Protein AF-A0A2G9P1U7-F1 (afdb_monomer_lite)

Foldseek 3Di:
DDDPVLQVFADDLLPPVPDDPPDDSVVSSVVSVVVVVVVVVVLVVLVVVLVVQLVVLVVVLVVLVVVLVVCVVPPPPPPVNVVSVVVNVVSVVSNVVSVVVVVVSVVVVSVDGHYPVRPDDDPDDDDDDLVVLVPDDDPVVNVVVCVVVVVCPDVVVVVVVVVVVVVVVVVD

Organism: Aquarana catesbeiana (NCBI:txid8400)

Secondary structure (DSSP, 8-state):
----GGGS-B--TT-TTS--TTS-HHHHHHHHHHHHHHHHHHHHHHHHHHHHHHHHHHHHHHHHHHHHHHHHTSTT-HHHHHHHHHHHHHHHHHHHHHHHHHHHHHHHHHHSPB-HHHH----------THHHHT--SHHHHHHHHHHTGGGSSHHHHHHHHHHHHHHHHT-

Sequence (172 aa):
MVDYSVWDHIEVSDDEDDTHPNIDTASLFRWRHQARVERMEQFEKEKEELTKGANECKKKLLDCQKKLKEMEVQESAKSEAKKLQQEMEQLKKEEKKWQKKEDELKKKEKTLPWNVDTLSKEGFSKGFSPHGLGMLRRWDDSQKYLSDNSHLVCEETANYLVIWCIDLEVEE

pLDDT: mean 82.98, std 8.79, range [51.0, 92.69]

Structure (mmCIF, N/CA/C/O backbone):
data_AF-A0A2G9P1U7-F1
#
_entry.id   AF-A0A2G9P1U7-F1
#
loop_
_atom_site.group_PDB
_atom_site.id
_atom_site.type_symbol
_atom_site.label_atom_id
_atom_site.label_alt_id
_atom_site.label_comp_id
_atom_site.label_asym_id
_atom_site.label_entity_id
_atom_site.label_seq_id
_atom_site.pdbx_PDB_ins_code
_atom_site.Cartn_x
_atom_site.Cartn_y
_atom_site.Cartn_z
_atom_site.occupancy
_atom_site.B_iso_or_equiv
_atom_site.auth_seq_id
_atom_site.auth_comp_id
_atom_site.auth_asym_id
_atom_site.auth_atom_id
_atom_site.pdbx_PDB_model_num
ATOM 1 N N . MET A 1 1 ? -20.945 -20.848 -16.569 1.00 78.88 1 MET A N 1
ATOM 2 C CA . MET A 1 1 ? -20.347 -19.554 -16.954 1.00 78.88 1 MET A CA 1
ATOM 3 C C . MET A 1 1 ? -19.148 -19.355 -16.045 1.00 78.88 1 MET A C 1
ATOM 5 O O . MET A 1 1 ? -19.321 -19.548 -14.848 1.00 78.88 1 MET A O 1
ATOM 9 N N . VAL A 1 2 ? -17.956 -19.113 -16.584 1.00 88.56 2 VAL A N 1
ATOM 10 C CA . VAL A 1 2 ? -16.750 -18.863 -15.772 1.00 88.56 2 VAL A CA 1
ATOM 11 C C . VAL A 1 2 ? -16.730 -17.376 -15.419 1.00 88.56 2 VAL A C 1
ATOM 13 O O . VAL A 1 2 ? -17.030 -16.559 -16.287 1.00 88.56 2 VAL A O 1
ATOM 16 N N . ASP A 1 3 ? -16.457 -17.046 -14.158 1.00 88.62 3 ASP A N 1
ATOM 17 C CA . ASP A 1 3 ? -16.471 -15.675 -13.640 1.00 88.62 3 ASP A CA 1
ATOM 18 C C . ASP A 1 3 ? -15.037 -15.152 -13.474 1.00 88.62 3 ASP A C 1
ATOM 20 O O . ASP A 1 3 ? -14.223 -15.775 -12.790 1.00 88.62 3 ASP A O 1
ATOM 24 N N . TYR A 1 4 ? -14.748 -14.019 -14.117 1.00 88.25 4 TYR A N 1
ATOM 25 C CA . TYR A 1 4 ? -13.465 -13.311 -14.076 1.00 88.25 4 TYR A CA 1
ATOM 26 C C . TYR A 1 4 ? -13.572 -11.943 -13.374 1.00 88.25 4 TYR A C 1
ATOM 28 O O . TYR A 1 4 ? -12.605 -11.184 -13.383 1.00 88.25 4 TYR A O 1
ATOM 36 N N . SER A 1 5 ? -14.703 -11.648 -12.715 1.00 89.00 5 SER A N 1
ATOM 37 C CA . SER A 1 5 ? -15.005 -10.354 -12.072 1.00 89.00 5 SER A CA 1
ATOM 38 C C . SER A 1 5 ? -14.002 -9.912 -11.005 1.00 89.00 5 SER A C 1
ATOM 40 O O . SER A 1 5 ? -13.919 -8.735 -10.654 1.00 89.00 5 SER A O 1
ATOM 42 N N . VAL A 1 6 ? -13.182 -10.844 -10.511 1.00 86.31 6 VAL A N 1
ATOM 43 C CA . VAL A 1 6 ? -12.056 -10.550 -9.618 1.00 86.31 6 VAL A CA 1
ATOM 44 C C . VAL A 1 6 ? -11.115 -9.511 -10.237 1.00 86.31 6 VAL A C 1
ATOM 46 O O . VAL A 1 6 ? -10.499 -8.758 -9.491 1.00 86.31 6 VAL A O 1
ATOM 49 N N . TRP A 1 7 ? -11.007 -9.444 -11.568 1.00 86.50 7 TRP A N 1
ATOM 50 C CA . TRP A 1 7 ? -10.077 -8.568 -12.291 1.00 86.50 7 TRP A CA 1
ATOM 51 C C . TRP A 1 7 ? -10.745 -7.339 -12.926 1.00 86.50 7 TRP A C 1
ATOM 53 O O . TRP A 1 7 ? -10.093 -6.615 -13.669 1.00 86.50 7 TRP A O 1
ATOM 63 N N . ASP A 1 8 ? -12.011 -7.056 -12.603 1.00 87.62 8 ASP A N 1
ATOM 64 C CA . ASP A 1 8 ? -12.753 -5.928 -13.193 1.00 87.62 8 ASP A CA 1
ATOM 65 C C . ASP A 1 8 ? -12.215 -4.547 -12.768 1.00 87.62 8 ASP A C 1
ATOM 67 O O . ASP A 1 8 ? -12.488 -3.546 -13.424 1.00 87.62 8 ASP A O 1
ATOM 71 N N . HIS A 1 9 ? -11.470 -4.472 -11.660 1.00 85.75 9 HIS A N 1
ATOM 72 C CA . HIS A 1 9 ? -10.995 -3.215 -11.074 1.00 85.75 9 HIS A CA 1
ATOM 73 C C . HIS A 1 9 ? -9.471 -3.243 -10.923 1.00 85.75 9 HIS A C 1
ATOM 75 O O . HIS A 1 9 ? -8.964 -3.440 -9.821 1.00 85.75 9 HIS A O 1
ATOM 81 N N . ILE A 1 10 ? -8.740 -3.081 -12.027 1.00 87.31 10 ILE A N 1
ATOM 82 C CA . ILE A 1 10 ? -7.274 -2.957 -12.038 1.00 87.31 10 ILE A CA 1
ATOM 83 C C . ILE A 1 10 ? -6.905 -1.497 -12.335 1.00 87.31 10 ILE A C 1
ATOM 85 O O . ILE A 1 10 ? -7.389 -0.913 -13.298 1.00 87.31 10 ILE A O 1
ATOM 89 N N . GLU A 1 11 ? -6.051 -0.908 -11.503 1.00 84.12 11 GLU A N 1
ATOM 90 C CA . GLU A 1 11 ? -5.468 0.420 -11.675 1.00 84.12 11 GLU A CA 1
ATOM 91 C C . GLU A 1 11 ? -4.003 0.289 -12.116 1.00 84.12 11 GLU A C 1
ATOM 93 O O . GLU A 1 11 ? -3.147 -0.190 -11.365 1.00 84.12 11 GLU A O 1
ATOM 98 N N . VAL A 1 12 ? -3.710 0.764 -13.328 1.00 85.81 12 VAL A N 1
ATOM 99 C CA . VAL A 1 12 ? -2.358 0.848 -13.891 1.00 85.81 12 VAL A CA 1
ATOM 100 C C . VAL A 1 12 ? -1.959 2.323 -13.951 1.00 85.81 12 VAL A C 1
ATOM 102 O O . VAL A 1 12 ? -2.602 3.128 -14.616 1.00 85.81 12 VAL A O 1
ATOM 105 N N . SER A 1 13 ? -0.918 2.717 -13.212 1.00 78.06 13 SER A N 1
ATOM 106 C CA . SER A 1 13 ? -0.522 4.134 -13.121 1.00 78.06 13 SER A CA 1
ATOM 107 C C . SER A 1 13 ? 0.136 4.682 -14.394 1.00 78.06 13 SER A C 1
ATOM 109 O O . SER A 1 13 ? 0.155 5.897 -14.574 1.00 78.06 13 SER A O 1
ATOM 111 N N . ASP A 1 14 ? 0.665 3.790 -15.233 1.00 84.69 14 ASP A N 1
ATOM 112 C CA . ASP A 1 14 ? 1.378 4.058 -16.493 1.00 84.69 14 ASP A CA 1
ATOM 113 C C . ASP A 1 14 ? 0.577 3.521 -17.696 1.00 84.69 14 ASP A C 1
ATOM 115 O O . ASP A 1 14 ? 1.111 2.883 -18.596 1.00 84.69 14 ASP A O 1
ATOM 119 N N . ASP A 1 15 ? -0.751 3.655 -17.639 1.00 83.69 15 ASP A N 1
ATOM 120 C CA . ASP A 1 15 ? -1.635 3.202 -18.712 1.00 83.69 15 ASP A CA 1
ATOM 121 C C . ASP A 1 15 ? -1.537 4.152 -19.917 1.00 83.69 15 ASP A C 1
ATOM 123 O O . ASP A 1 15 ? -2.085 5.261 -19.898 1.00 83.69 15 ASP A O 1
ATOM 127 N N . GLU A 1 16 ? -0.800 3.728 -20.947 1.00 81.88 16 GLU A N 1
ATOM 128 C CA . GLU A 1 16 ? -0.574 4.492 -22.180 1.00 81.88 16 GLU A CA 1
ATOM 129 C C . GLU A 1 16 ?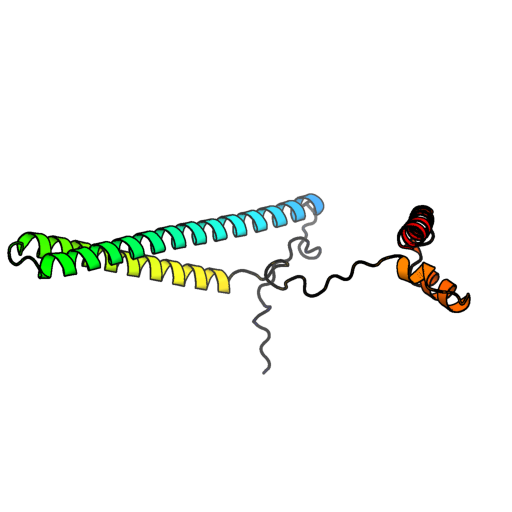 -1.839 4.649 -23.042 1.00 81.88 16 GLU A C 1
ATOM 131 O O . GLU A 1 16 ? -1.902 5.571 -23.864 1.00 81.88 16 GLU A O 1
ATOM 136 N N . ASP A 1 17 ? -2.869 3.825 -22.821 1.00 82.25 17 ASP A N 1
ATOM 137 C CA . ASP A 1 17 ? -4.144 3.918 -23.539 1.00 82.25 17 ASP A CA 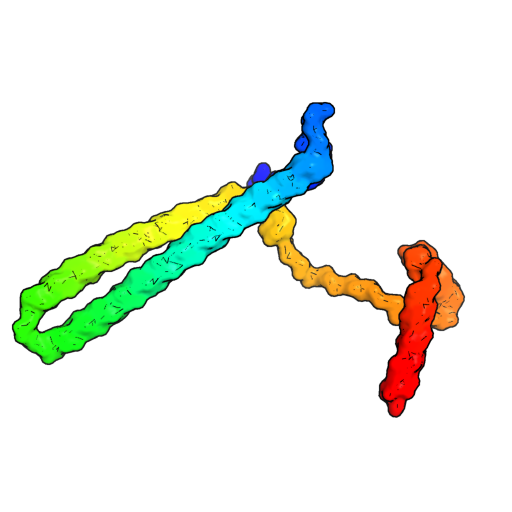1
ATOM 138 C C . ASP A 1 17 ? -5.088 4.977 -22.927 1.00 82.25 17 ASP A C 1
ATOM 140 O O . ASP A 1 17 ? -5.952 5.513 -23.626 1.00 82.25 17 ASP A O 1
ATOM 144 N N . ASP A 1 18 ? -4.901 5.359 -21.656 1.00 81.94 18 ASP A N 1
ATOM 145 C CA . ASP A 1 18 ? -5.700 6.388 -20.969 1.00 81.94 18 ASP A CA 1
ATOM 146 C C . ASP A 1 18 ? -4.979 7.747 -20.942 1.00 81.94 18 ASP A C 1
ATOM 148 O O . ASP A 1 18 ? -4.593 8.277 -19.888 1.00 81.94 18 ASP A O 1
ATOM 152 N N . THR A 1 19 ? -4.769 8.297 -22.142 1.00 85.44 19 THR A N 1
ATOM 153 C CA . THR A 1 19 ? -4.079 9.571 -22.385 1.00 85.44 19 THR A CA 1
ATOM 154 C C . THR A 1 19 ? -4.992 10.598 -23.058 1.00 85.44 19 THR A C 1
ATOM 156 O O . THR A 1 19 ? -5.985 10.271 -23.708 1.00 85.44 19 THR A O 1
ATOM 159 N N . HIS A 1 20 ? -4.674 11.885 -22.894 1.00 83.50 20 HIS A N 1
ATOM 160 C CA . HIS A 1 20 ? -5.422 12.975 -23.520 1.00 83.50 20 HIS A CA 1
ATOM 161 C C . HIS A 1 20 ? -4.480 13.831 -24.379 1.00 83.50 20 HIS A C 1
ATOM 163 O O . HIS A 1 20 ? -3.429 14.226 -23.874 1.00 83.50 20 HIS A O 1
ATOM 169 N N . PRO A 1 21 ? -4.850 14.217 -25.619 1.00 89.06 21 PRO A N 1
ATOM 170 C CA . PRO A 1 21 ? -3.970 14.945 -26.549 1.00 89.06 21 PRO A CA 1
ATOM 171 C C . PRO A 1 21 ? -3.369 16.258 -26.024 1.00 89.06 21 PRO A C 1
ATOM 173 O O . PRO A 1 21 ? -2.426 16.790 -26.601 1.00 89.06 21 PRO A O 1
ATOM 176 N N . ASN A 1 22 ? -3.941 16.817 -24.956 1.00 89.75 22 ASN A N 1
ATOM 177 C CA . ASN A 1 22 ? -3.513 18.076 -24.344 1.00 89.75 22 ASN A CA 1
ATOM 178 C C . ASN A 1 22 ? -2.822 17.913 -22.981 1.00 89.75 22 ASN A C 1
ATOM 180 O O . ASN A 1 22 ? -2.552 18.922 -22.333 1.00 89.75 22 ASN A O 1
ATOM 184 N N . ILE A 1 23 ? -2.580 16.686 -22.520 1.00 86.56 23 ILE A N 1
ATOM 185 C CA . ILE A 1 23 ? -1.942 16.409 -21.231 1.00 86.56 23 ILE A CA 1
ATOM 186 C C . ILE A 1 23 ? -0.610 15.702 -21.482 1.00 86.56 23 ILE A C 1
ATOM 188 O O . ILE A 1 23 ? -0.554 14.722 -22.218 1.00 86.56 23 ILE A O 1
ATOM 192 N N . ASP A 1 24 ? 0.457 16.200 -20.858 1.00 90.50 24 ASP A N 1
ATOM 193 C CA . ASP A 1 24 ? 1.768 15.553 -20.883 1.00 90.50 24 ASP A CA 1
ATOM 194 C C . ASP A 1 24 ? 1.723 14.227 -20.110 1.00 90.50 24 ASP A C 1
ATOM 196 O O . ASP A 1 24 ? 1.503 14.209 -18.894 1.00 90.50 24 ASP A O 1
ATOM 200 N N . THR A 1 25 ? 1.935 13.121 -20.820 1.00 85.31 25 THR A N 1
ATOM 201 C CA . THR A 1 25 ? 1.852 11.762 -20.275 1.00 85.31 25 THR A CA 1
ATOM 202 C C . THR A 1 25 ? 2.918 11.513 -19.211 1.00 85.31 25 THR A C 1
ATOM 204 O O . THR A 1 25 ? 2.613 10.953 -18.159 1.00 85.31 25 THR A O 1
ATOM 207 N N . ALA A 1 26 ? 4.135 12.033 -19.405 1.00 86.50 26 ALA A N 1
ATOM 208 C CA . ALA A 1 26 ? 5.244 11.849 -18.469 1.00 86.50 26 ALA A CA 1
ATOM 209 C C . ALA A 1 26 ? 4.934 12.433 -17.080 1.00 86.50 26 ALA A C 1
ATOM 211 O O . ALA A 1 26 ? 5.198 11.812 -16.047 1.00 86.50 26 ALA A O 1
ATOM 212 N N . SER A 1 27 ? 4.346 13.629 -17.043 1.00 89.38 27 SER A N 1
ATOM 213 C CA . SER A 1 27 ? 3.919 14.269 -15.796 1.00 89.38 27 SER A CA 1
ATOM 214 C C . SER A 1 27 ? 2.647 13.629 -15.223 1.00 89.38 27 SER A C 1
ATOM 216 O O . SER A 1 27 ? 2.526 13.497 -14.002 1.00 89.38 27 SER A O 1
ATOM 218 N N . LEU A 1 28 ? 1.718 13.191 -16.083 1.00 86.38 28 LEU A N 1
ATOM 219 C CA . LEU A 1 28 ? 0.468 12.534 -15.686 1.00 86.38 28 LEU A CA 1
ATOM 220 C C . LEU A 1 28 ? 0.708 11.203 -14.963 1.00 86.38 28 LEU A C 1
ATOM 222 O O . LEU A 1 28 ? 0.133 10.990 -13.897 1.00 86.38 28 LEU A O 1
ATOM 226 N N . PHE A 1 29 ? 1.569 10.329 -15.488 1.00 87.62 29 PHE A N 1
ATOM 227 C CA . PHE A 1 29 ? 1.851 9.025 -14.876 1.00 87.62 29 PHE A CA 1
ATOM 228 C C . PHE A 1 29 ? 2.526 9.161 -13.515 1.00 87.62 29 PHE A C 1
ATOM 230 O O . PHE A 1 29 ? 2.152 8.487 -12.552 1.00 87.62 29 PHE A O 1
ATOM 237 N N . ARG A 1 30 ? 3.451 10.120 -13.383 1.00 87.62 30 ARG A N 1
ATOM 238 C CA . ARG A 1 30 ? 4.063 10.457 -12.089 1.00 87.62 30 ARG A CA 1
ATOM 239 C C . ARG A 1 30 ? 3.025 10.935 -11.083 1.00 87.62 30 ARG A C 1
ATOM 241 O O . ARG A 1 30 ? 3.067 10.529 -9.925 1.00 87.62 30 ARG A O 1
ATOM 248 N N . TRP A 1 31 ? 2.086 11.772 -11.519 1.00 89.56 31 TRP A N 1
ATOM 249 C CA . TRP A 1 31 ? 1.015 12.263 -10.658 1.00 89.56 31 TRP A CA 1
ATOM 250 C C . TRP A 1 31 ? 0.039 11.149 -10.256 1.00 89.56 31 TRP A C 1
ATOM 252 O O . TRP A 1 31 ? -0.294 11.034 -9.079 1.00 89.56 31 TRP A O 1
ATOM 262 N N . ARG A 1 32 ? -0.357 10.277 -11.192 1.00 87.56 32 ARG A N 1
ATOM 263 C CA . ARG A 1 32 ? -1.181 9.086 -10.915 1.00 87.56 32 ARG A CA 1
ATOM 264 C C . ARG A 1 32 ? -0.502 8.161 -9.907 1.00 87.56 32 ARG A C 1
ATOM 266 O O . ARG A 1 32 ? -1.130 7.753 -8.931 1.00 87.56 32 ARG A O 1
ATOM 273 N N . HIS A 1 33 ? 0.788 7.885 -10.095 1.00 88.19 33 HIS A N 1
ATOM 274 C CA . HIS A 1 33 ? 1.581 7.103 -9.151 1.00 88.19 33 HIS A CA 1
ATOM 275 C C . HIS A 1 33 ? 1.609 7.750 -7.760 1.00 88.19 33 HIS A C 1
ATOM 277 O O . HIS A 1 33 ? 1.327 7.077 -6.771 1.00 88.19 33 HIS A O 1
ATOM 283 N N . GLN A 1 34 ? 1.876 9.056 -7.683 1.00 87.06 34 GLN A N 1
ATOM 284 C CA . GLN A 1 34 ? 1.898 9.798 -6.423 1.00 87.06 34 GLN A CA 1
ATOM 285 C C . GLN A 1 34 ? 0.543 9.737 -5.704 1.00 87.06 34 GLN A C 1
ATOM 287 O O . GLN A 1 34 ? 0.477 9.358 -4.539 1.00 87.06 34 GLN A O 1
ATOM 292 N N . ALA A 1 35 ? -0.551 10.020 -6.413 1.00 88.50 35 ALA A N 1
ATOM 293 C CA . ALA A 1 35 ? -1.903 9.967 -5.862 1.00 88.50 35 ALA A CA 1
ATOM 294 C C . ALA A 1 35 ? -2.287 8.556 -5.380 1.00 88.50 35 ALA A C 1
ATOM 296 O O . ALA A 1 35 ? -3.054 8.391 -4.429 1.00 88.50 35 ALA A O 1
ATOM 297 N N . ARG A 1 36 ? -1.768 7.510 -6.028 1.00 86.94 36 ARG A N 1
ATOM 298 C CA . ARG A 1 36 ? -1.938 6.121 -5.592 1.00 86.94 36 ARG A CA 1
ATOM 299 C C . ARG A 1 36 ? -1.175 5.843 -4.298 1.00 86.94 36 ARG A C 1
ATOM 301 O O . ARG A 1 36 ? -1.766 5.295 -3.370 1.00 86.94 36 ARG A O 1
ATOM 308 N N . VAL A 1 37 ? 0.096 6.239 -4.222 1.00 87.44 37 VAL A N 1
ATOM 309 C CA . VAL A 1 37 ? 0.922 6.093 -3.012 1.00 87.44 37 VAL A CA 1
ATOM 310 C C . VAL A 1 37 ? 0.282 6.829 -1.835 1.00 87.44 37 VAL A C 1
ATOM 312 O O . VAL A 1 37 ? 0.086 6.226 -0.785 1.00 87.44 37 VAL A O 1
ATOM 315 N N . GLU A 1 38 ? -0.161 8.071 -2.033 1.00 89.50 38 GLU A N 1
ATOM 316 C CA . GLU A 1 38 ? -0.842 8.864 -1.000 1.00 89.50 38 GLU A CA 1
ATOM 317 C C . GLU A 1 38 ? -2.151 8.215 -0.525 1.00 89.50 38 GLU A C 1
ATOM 319 O O . GLU A 1 38 ? -2.436 8.192 0.674 1.00 89.50 38 GLU A O 1
ATOM 324 N N . ARG A 1 39 ? -2.951 7.637 -1.436 1.00 87.38 39 ARG A N 1
ATOM 325 C CA . ARG A 1 39 ? -4.167 6.891 -1.059 1.00 87.38 39 ARG A CA 1
ATOM 326 C C . ARG A 1 39 ? -3.845 5.653 -0.225 1.00 87.38 39 ARG A C 1
ATOM 328 O O . ARG A 1 39 ? -4.561 5.386 0.741 1.00 87.38 39 ARG A O 1
ATOM 335 N N . MET A 1 40 ? -2.800 4.906 -0.584 1.00 85.25 40 MET A N 1
ATOM 336 C CA . MET A 1 40 ? -2.372 3.731 0.181 1.00 85.25 40 MET A CA 1
ATOM 337 C C . MET A 1 40 ? -1.832 4.123 1.558 1.00 85.25 40 MET A C 1
ATOM 339 O O . MET A 1 40 ? -2.245 3.527 2.548 1.00 85.25 40 MET A O 1
ATOM 343 N N . GLU A 1 41 ? -1.000 5.163 1.643 1.00 89.25 41 GLU A N 1
ATOM 344 C CA . GLU A 1 41 ? -0.464 5.674 2.909 1.00 89.25 41 GLU A CA 1
ATOM 345 C C . GLU A 1 41 ? -1.588 6.156 3.836 1.00 89.25 41 GLU A C 1
ATOM 347 O O . GLU A 1 41 ? -1.631 5.815 5.019 1.00 89.25 41 GLU A O 1
ATOM 352 N N . GLN A 1 42 ? -2.561 6.897 3.299 1.00 88.50 42 GLN A N 1
ATOM 353 C CA . GLN A 1 42 ? -3.712 7.353 4.073 1.00 88.50 42 GLN A CA 1
ATOM 354 C C . GLN A 1 42 ? -4.561 6.178 4.581 1.00 88.50 42 GLN A C 1
ATOM 356 O O . GLN A 1 42 ? -5.050 6.214 5.714 1.00 88.50 42 GLN A O 1
ATOM 361 N N . PHE A 1 43 ? -4.730 5.137 3.763 1.00 86.12 43 PHE A N 1
ATOM 362 C CA . PHE A 1 43 ? -5.452 3.926 4.143 1.00 86.12 43 PHE A CA 1
ATOM 363 C C . PHE A 1 43 ? -4.712 3.131 5.227 1.00 86.12 43 PHE A C 1
ATOM 365 O O . PHE A 1 43 ? -5.325 2.692 6.202 1.00 86.12 43 PHE A O 1
ATOM 372 N N . GLU A 1 44 ? -3.394 2.986 5.098 1.00 88.12 44 GLU A N 1
ATOM 373 C CA . GLU A 1 44 ? -2.543 2.333 6.092 1.00 88.12 44 GLU A CA 1
ATOM 374 C C . GLU A 1 44 ? -2.565 3.090 7.421 1.00 88.12 44 GLU A C 1
ATOM 376 O O . GLU A 1 44 ? -2.795 2.492 8.471 1.00 88.12 44 GLU A O 1
ATOM 381 N N . LYS A 1 45 ? -2.473 4.420 7.379 1.00 92.00 45 LYS A N 1
ATOM 382 C CA . LYS A 1 45 ? -2.588 5.275 8.562 1.00 92.00 45 LYS A CA 1
ATOM 383 C C . LYS A 1 45 ? -3.959 5.167 9.236 1.00 92.00 45 LYS A C 1
ATOM 385 O O . LYS A 1 45 ? -4.030 5.078 10.460 1.00 92.00 45 LYS A O 1
ATOM 390 N N . GLU A 1 46 ? -5.057 5.133 8.471 1.00 89.69 46 GLU A N 1
ATOM 391 C CA . GLU A 1 46 ? -6.409 4.901 9.015 1.00 89.69 46 GLU A CA 1
ATOM 392 C C . GLU A 1 46 ? -6.494 3.528 9.704 1.00 89.69 46 GLU A C 1
ATOM 394 O O . GLU A 1 46 ? -7.048 3.417 10.802 1.00 89.69 46 GLU A O 1
ATOM 399 N N . LYS A 1 47 ? -5.899 2.493 9.098 1.00 89.38 47 LYS A N 1
ATOM 400 C CA . LYS A 1 47 ? -5.831 1.137 9.656 1.00 89.38 47 LYS A CA 1
ATOM 401 C C . LYS A 1 47 ? -5.004 1.096 10.941 1.00 89.38 47 LYS A C 1
ATOM 403 O O . LYS A 1 47 ? -5.461 0.526 11.931 1.00 89.38 47 LYS A O 1
ATOM 408 N N . GLU A 1 48 ? -3.836 1.728 10.971 1.00 91.00 48 GLU A N 1
ATOM 409 C CA . GLU A 1 48 ? -3.003 1.815 12.171 1.00 91.00 48 GLU A CA 1
ATOM 410 C C . GLU A 1 48 ? -3.726 2.514 13.322 1.00 91.00 48 GLU A C 1
ATOM 412 O O . GLU A 1 48 ? -3.800 1.961 14.418 1.00 91.00 48 GLU A O 1
ATOM 417 N N . GLU A 1 49 ? -4.308 3.690 13.089 1.00 91.62 49 GLU A N 1
ATOM 418 C CA . GLU A 1 49 ? -5.028 4.432 14.129 1.00 91.62 49 GLU A CA 1
ATOM 419 C C . GLU A 1 49 ? -6.241 3.650 14.649 1.00 91.62 49 GLU A C 1
ATOM 421 O O . GLU A 1 49 ? -6.517 3.640 15.853 1.00 91.62 49 GLU A O 1
ATOM 426 N N . LEU A 1 50 ? -6.927 2.912 13.770 1.00 89.81 50 LEU A N 1
ATOM 427 C CA . LEU A 1 50 ? -8.008 2.018 14.170 1.00 89.81 50 LEU A CA 1
ATOM 428 C C . LEU A 1 50 ? -7.494 0.877 15.052 1.00 89.81 50 LEU A C 1
ATOM 430 O O . LEU A 1 50 ? -8.072 0.615 16.108 1.00 89.81 50 LEU A O 1
ATOM 434 N N . THR A 1 51 ? -6.395 0.222 14.669 1.00 89.12 51 THR A N 1
ATOM 435 C CA . THR A 1 51 ? -5.817 -0.871 15.468 1.00 89.12 51 THR A CA 1
ATOM 436 C C . THR A 1 51 ? -5.290 -0.387 16.818 1.00 89.12 51 THR A C 1
ATOM 438 O O . THR A 1 51 ? -5.512 -1.060 17.826 1.00 89.12 51 THR A O 1
ATOM 441 N N . LYS A 1 52 ? -4.668 0.799 16.884 1.00 92.69 52 LYS A N 1
ATOM 442 C CA . LYS A 1 52 ? -4.260 1.443 18.143 1.00 92.69 52 LYS A CA 1
ATOM 443 C C . LYS A 1 52 ? -5.475 1.700 19.035 1.00 92.69 52 LYS A C 1
ATOM 445 O O . LYS A 1 52 ? -5.496 1.227 20.171 1.00 92.69 52 LYS A O 1
ATOM 450 N N . GLY A 1 53 ? -6.524 2.334 18.503 1.00 90.19 53 GLY A N 1
ATOM 451 C CA . GLY A 1 53 ? -7.763 2.600 19.241 1.00 90.19 53 GLY A CA 1
ATOM 452 C C . GLY A 1 53 ? -8.464 1.328 19.736 1.00 90.19 53 GLY A C 1
ATOM 453 O O . GLY A 1 53 ? -8.886 1.254 20.892 1.00 90.19 53 GLY A O 1
ATOM 454 N N . ALA A 1 54 ? -8.526 0.286 18.903 1.00 89.56 54 ALA A N 1
ATOM 455 C CA . ALA A 1 54 ? -9.086 -1.012 19.279 1.00 89.56 54 ALA A CA 1
ATOM 456 C C . ALA A 1 54 ? -8.263 -1.698 20.387 1.00 89.56 54 ALA A C 1
ATOM 458 O O . ALA A 1 54 ? -8.832 -2.219 21.351 1.00 89.56 54 ALA A O 1
ATOM 459 N N . ASN A 1 55 ? -6.930 -1.655 20.295 1.00 89.38 55 ASN A N 1
ATOM 460 C CA . ASN A 1 55 ? -6.030 -2.209 21.306 1.00 89.38 55 ASN A CA 1
ATOM 461 C C . ASN A 1 55 ? -6.139 -1.471 22.647 1.00 89.38 55 ASN A C 1
ATOM 463 O O . ASN A 1 55 ? -6.161 -2.114 23.699 1.00 89.38 55 ASN A O 1
ATOM 467 N N . GLU A 1 56 ? -6.260 -0.143 22.631 1.00 92.19 56 GLU A N 1
ATOM 468 C CA . GLU A 1 56 ? -6.488 0.654 23.839 1.00 92.19 56 GLU A CA 1
ATOM 469 C C . GLU A 1 56 ? -7.820 0.312 24.510 1.00 92.19 56 GLU A C 1
ATOM 471 O O . GLU A 1 56 ? -7.852 0.078 25.721 1.00 92.19 56 GLU A O 1
ATOM 476 N N . CYS A 1 57 ? -8.913 0.227 23.744 1.00 88.62 57 CYS A N 1
ATOM 477 C CA . CYS A 1 57 ? -10.215 -0.183 24.273 1.00 88.62 57 CYS A CA 1
ATOM 478 C C . CYS A 1 57 ? -10.165 -1.604 24.851 1.00 88.62 57 CYS A C 1
ATOM 480 O O . CYS A 1 57 ? -10.666 -1.838 25.952 1.00 88.62 57 CYS A O 1
ATOM 482 N N . LYS A 1 58 ? -9.496 -2.540 24.167 1.00 89.31 58 LYS A N 1
ATOM 483 C CA . LYS A 1 58 ? -9.303 -3.913 24.653 1.00 89.31 58 LYS A CA 1
ATOM 484 C C . LYS A 1 58 ? -8.500 -3.955 25.956 1.00 89.31 58 LYS A C 1
ATOM 486 O O . LYS A 1 58 ? -8.859 -4.693 26.872 1.00 89.31 58 LYS A O 1
ATOM 491 N N . LYS A 1 59 ? -7.445 -3.143 26.075 1.00 92.00 59 LYS A N 1
ATOM 492 C CA . LYS A 1 59 ? -6.647 -3.024 27.304 1.00 92.00 59 LYS A CA 1
ATOM 493 C C . LYS A 1 59 ? -7.482 -2.467 28.460 1.00 92.00 59 LYS A C 1
ATOM 495 O O . LYS A 1 59 ? -7.507 -3.075 29.526 1.00 92.00 59 LYS A O 1
ATOM 500 N N . LYS A 1 60 ? -8.235 -1.383 28.228 1.00 90.38 60 LYS A N 1
ATOM 501 C CA . LYS A 1 60 ? -9.151 -0.796 29.223 1.00 90.38 60 LYS A CA 1
ATOM 502 C C . LYS A 1 60 ? -10.207 -1.802 29.689 1.00 90.38 60 LYS A C 1
ATOM 504 O O . LYS A 1 60 ? -10.436 -1.921 30.887 1.00 90.38 60 LYS A O 1
ATOM 509 N N . LEU A 1 61 ? -10.791 -2.580 28.772 1.00 85.62 61 LEU A N 1
ATOM 510 C CA . LEU A 1 61 ? -11.740 -3.647 29.113 1.00 85.62 61 LEU A CA 1
ATOM 511 C C . LEU A 1 61 ? -11.122 -4.709 30.028 1.00 85.62 61 LEU A C 1
ATOM 513 O O . LEU A 1 61 ? -11.742 -5.092 31.020 1.00 85.62 61 LEU A O 1
ATOM 517 N N . LEU A 1 62 ? -9.903 -5.168 29.725 1.00 88.88 62 LEU A N 1
ATOM 518 C CA . LEU A 1 62 ? -9.194 -6.145 30.558 1.00 88.88 62 LEU A CA 1
ATOM 519 C C . LEU A 1 62 ? -8.889 -5.591 31.953 1.00 88.88 62 LEU A C 1
ATOM 521 O O . LEU A 1 62 ? -9.068 -6.300 32.943 1.00 88.88 62 LEU A O 1
ATOM 525 N N . ASP A 1 63 ? -8.466 -4.332 32.042 1.00 88.94 63 ASP A N 1
ATOM 526 C CA . ASP A 1 63 ? -8.162 -3.686 33.318 1.00 88.94 63 ASP A CA 1
ATOM 527 C C . ASP A 1 63 ? -9.432 -3.482 34.159 1.00 88.94 63 ASP A C 1
ATOM 529 O O . ASP A 1 63 ? -9.443 -3.812 35.346 1.00 88.94 63 ASP A O 1
ATOM 533 N N . CYS A 1 64 ? -10.539 -3.037 33.553 1.00 84.31 64 CYS A N 1
ATOM 534 C CA . CYS A 1 64 ? -11.841 -2.968 34.222 1.00 84.31 64 CYS A CA 1
ATOM 535 C C . CYS A 1 64 ? -12.329 -4.359 34.657 1.00 84.31 64 CYS A C 1
ATOM 537 O O . CYS A 1 64 ? -12.920 -4.492 35.727 1.00 84.31 64 CYS A O 1
ATOM 539 N N . GLN A 1 65 ? -12.069 -5.413 33.872 1.00 85.00 65 GLN A N 1
ATOM 540 C CA . GLN A 1 65 ? -12.468 -6.782 34.218 1.00 85.00 65 GLN A CA 1
ATOM 541 C C . GLN A 1 65 ? -11.692 -7.310 35.425 1.00 85.00 65 GLN A C 1
ATOM 543 O O . GLN A 1 65 ? -12.273 -7.978 36.279 1.00 85.00 65 GLN A O 1
ATOM 548 N N . LYS A 1 66 ? -10.392 -7.010 35.506 1.00 87.31 66 LYS A N 1
ATOM 549 C CA . LYS A 1 66 ? -9.553 -7.352 36.662 1.00 87.31 66 LYS A CA 1
ATOM 550 C C . LYS A 1 66 ? -10.017 -6.616 37.917 1.00 87.31 66 LYS A C 1
ATOM 552 O O . LYS A 1 66 ? -10.274 -7.271 38.919 1.00 87.31 66 LYS A O 1
ATOM 557 N N . LYS A 1 67 ? -10.243 -5.300 37.821 1.00 84.62 67 LYS A N 1
ATOM 558 C CA . LYS A 1 67 ? -10.767 -4.482 38.929 1.00 84.62 67 LYS A CA 1
ATOM 559 C C . LYS A 1 67 ? -12.119 -4.982 39.436 1.00 84.62 67 LYS A C 1
ATOM 561 O O . LYS A 1 67 ? -12.345 -5.012 40.638 1.00 84.62 67 LYS A O 1
ATOM 566 N N . LEU A 1 68 ? -13.006 -5.419 38.536 1.00 77.25 68 LEU A N 1
ATOM 567 C CA . LEU A 1 68 ? -14.297 -5.994 38.922 1.00 77.25 68 LEU A CA 1
ATOM 568 C C . LEU A 1 68 ? -14.120 -7.280 39.750 1.00 77.25 68 LEU A C 1
ATOM 570 O O . LEU A 1 68 ? -14.765 -7.429 40.781 1.00 77.25 68 LEU A O 1
ATOM 574 N N . LYS A 1 69 ? -13.219 -8.178 39.325 1.00 80.06 69 LYS A N 1
ATOM 575 C CA . LYS A 1 69 ? -12.916 -9.424 40.050 1.00 80.06 69 LYS A CA 1
ATOM 576 C C . LYS A 1 69 ? -12.239 -9.170 41.397 1.00 80.06 69 LYS A C 1
ATOM 578 O O . LYS A 1 69 ? -12.524 -9.874 42.354 1.00 80.06 69 LYS A O 1
ATOM 583 N N . GLU A 1 70 ? -11.353 -8.179 41.480 1.00 80.12 70 GLU A N 1
ATOM 584 C CA . GLU A 1 70 ? -10.706 -7.775 42.737 1.00 80.12 70 GLU A CA 1
ATOM 585 C C . GLU A 1 70 ? -11.716 -7.172 43.725 1.00 80.12 70 GLU A C 1
ATOM 587 O O . GLU A 1 70 ? -11.666 -7.469 44.916 1.00 80.12 70 GLU A O 1
ATOM 592 N N . MET A 1 71 ? -12.684 -6.390 43.235 1.00 63.56 71 MET A N 1
ATOM 593 C CA . MET A 1 71 ? -13.738 -5.806 44.069 1.00 63.56 71 MET A CA 1
ATOM 594 C C . MET A 1 71 ? -14.812 -6.803 44.507 1.00 63.56 71 MET A C 1
ATOM 596 O O . MET A 1 71 ? -15.366 -6.633 45.585 1.00 63.56 71 MET A O 1
ATOM 600 N N . GLU A 1 72 ? -15.091 -7.866 43.746 1.00 61.34 72 GLU A N 1
ATOM 601 C CA . GLU A 1 72 ? -15.959 -8.961 44.220 1.00 61.34 72 GLU A CA 1
ATOM 602 C C . GLU A 1 72 ? -15.391 -9.670 45.464 1.00 61.34 72 GLU A C 1
ATOM 604 O O . GLU A 1 72 ? -16.151 -10.235 46.246 1.00 61.34 72 GLU A O 1
ATOM 609 N N . VAL A 1 73 ? -14.074 -9.592 45.693 1.00 61.50 73 VAL A N 1
ATOM 610 C CA . VAL A 1 73 ? -13.408 -10.119 46.898 1.00 61.50 73 VAL A CA 1
ATOM 611 C C . VAL A 1 73 ? -13.537 -9.157 48.097 1.00 61.50 73 VAL A C 1
ATOM 613 O O . VAL A 1 73 ? -13.372 -9.576 49.242 1.00 61.50 73 VAL A O 1
ATOM 616 N N . GLN A 1 74 ? -13.883 -7.882 47.875 1.00 61.31 74 GLN A N 1
ATOM 617 C CA . GLN A 1 74 ? -14.113 -6.870 48.915 1.00 61.31 74 GLN A CA 1
ATOM 618 C C . GLN A 1 74 ? -15.602 -6.465 48.963 1.00 61.31 74 GLN A C 1
ATOM 620 O O . GLN A 1 74 ? -16.056 -5.601 48.222 1.00 61.31 74 GLN A O 1
ATOM 625 N N . GLU A 1 75 ? -16.377 -7.040 49.890 1.00 53.69 75 GLU A N 1
ATOM 626 C CA . GLU A 1 75 ? -17.846 -6.883 50.017 1.00 53.69 75 GLU A CA 1
ATOM 627 C C . GLU A 1 75 ? -18.398 -5.440 50.209 1.00 53.69 75 GLU A C 1
ATOM 629 O O . GLU A 1 75 ? -19.615 -5.252 50.297 1.00 53.69 75 GLU A O 1
ATOM 634 N N . SER A 1 76 ? -17.569 -4.390 50.272 1.00 51.00 76 SER A N 1
ATOM 635 C CA . SER A 1 76 ? -17.983 -3.062 50.758 1.00 51.00 76 SER A CA 1
ATOM 636 C C . SER A 1 76 ? -18.397 -2.018 49.703 1.00 51.00 76 SER A C 1
ATOM 638 O O . SER A 1 76 ? -18.807 -0.923 50.089 1.00 51.00 76 SER A O 1
ATOM 640 N N . ALA A 1 77 ? -18.382 -2.301 48.392 1.00 58.69 77 ALA A N 1
ATOM 641 C CA . ALA A 1 77 ? -18.450 -1.232 47.376 1.00 58.69 77 ALA A CA 1
ATOM 642 C C . ALA A 1 77 ? -19.543 -1.385 46.288 1.00 58.69 77 ALA A C 1
ATOM 644 O O . ALA A 1 77 ? -19.274 -1.357 45.087 1.00 58.69 77 ALA A O 1
ATOM 645 N N . LYS A 1 78 ? -20.828 -1.459 46.675 1.00 66.00 78 LYS A N 1
ATOM 646 C CA . LYS A 1 78 ? -21.971 -1.491 45.720 1.00 66.00 78 LYS A CA 1
ATOM 647 C C . LYS A 1 78 ? -22.056 -0.268 44.786 1.00 66.00 78 LYS A C 1
ATOM 649 O O . LYS A 1 78 ? -22.553 -0.384 43.665 1.00 66.00 78 LYS A O 1
ATOM 654 N N . SER A 1 79 ? -21.609 0.910 45.227 1.00 63.72 79 SER A N 1
ATOM 655 C CA . SER A 1 79 ? -21.627 2.142 44.421 1.00 63.72 79 SER A CA 1
ATOM 656 C C . SER A 1 79 ? -20.507 2.182 43.375 1.00 63.72 79 SER A C 1
ATOM 658 O O . SER A 1 79 ? -20.729 2.680 42.271 1.00 63.72 79 SER A O 1
ATOM 660 N N . GLU A 1 80 ? -19.334 1.625 43.682 1.00 70.44 80 GLU A N 1
ATOM 661 C CA . GLU A 1 80 ? -18.199 1.530 42.754 1.00 70.44 80 GLU A CA 1
ATOM 662 C C . GLU A 1 80 ? -18.401 0.410 41.735 1.00 70.44 80 GLU A C 1
ATOM 664 O O . GLU A 1 80 ? -18.150 0.622 40.550 1.00 70.44 80 GLU A O 1
ATOM 669 N N . ALA A 1 81 ? -19.004 -0.711 42.145 1.00 72.50 81 ALA A N 1
ATOM 670 C CA . ALA A 1 81 ? -19.440 -1.762 41.227 1.00 72.50 81 ALA A CA 1
ATOM 671 C C . ALA A 1 81 ? -20.398 -1.224 40.147 1.00 72.50 81 ALA A C 1
ATOM 673 O O . ALA A 1 81 ? -20.260 -1.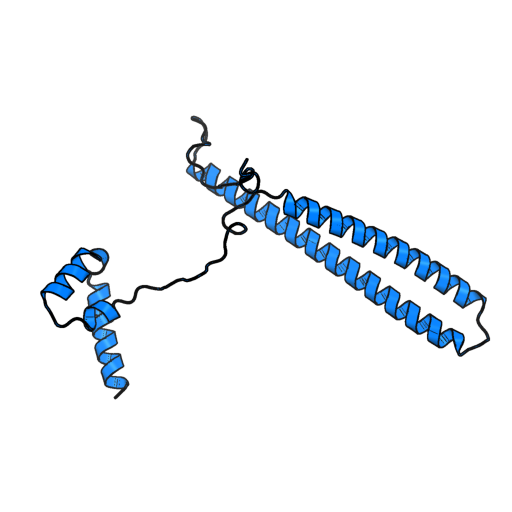551 38.969 1.00 72.50 81 ALA A O 1
ATOM 674 N N . LYS A 1 82 ? -21.333 -0.336 40.514 1.00 79.75 82 LYS A N 1
ATOM 675 C CA . LYS A 1 82 ? -22.262 0.285 39.556 1.00 79.75 82 LYS A CA 1
ATOM 676 C C . LYS A 1 82 ? -21.552 1.226 38.572 1.00 79.75 82 LYS A C 1
ATOM 678 O O . LYS A 1 82 ? -21.917 1.254 37.399 1.00 79.75 82 LYS A O 1
ATOM 683 N N . LYS A 1 83 ? -20.529 1.966 39.020 1.00 83.06 83 LYS A N 1
ATOM 684 C CA . LYS A 1 83 ? -19.699 2.820 38.149 1.00 83.06 83 LYS A CA 1
ATOM 685 C C . LYS A 1 83 ? -18.861 1.983 37.178 1.00 83.06 83 LYS A C 1
ATOM 687 O O . LYS A 1 83 ? -18.880 2.256 35.984 1.00 83.06 83 LYS A O 1
ATOM 692 N N . LEU A 1 84 ? -18.216 0.922 37.667 1.00 78.88 84 LEU A N 1
ATOM 693 C CA . LEU A 1 84 ? -17.453 -0.027 36.847 1.00 78.88 84 LEU A CA 1
ATOM 694 C C . LEU A 1 84 ? -18.337 -0.756 35.828 1.00 78.88 84 LEU A C 1
ATOM 696 O O . LEU A 1 84 ? -17.934 -0.942 34.685 1.00 78.88 84 LEU A O 1
ATOM 700 N N . GLN A 1 85 ? -19.565 -1.129 36.197 1.00 81.25 85 GLN A N 1
ATOM 701 C CA . GLN A 1 85 ? -20.533 -1.701 35.256 1.00 81.25 85 GLN A CA 1
ATOM 702 C C . GLN A 1 85 ? -20.911 -0.714 34.142 1.00 81.25 85 GLN A C 1
ATOM 704 O O . GLN A 1 85 ? -20.981 -1.111 32.979 1.00 81.25 85 GLN A O 1
ATOM 709 N N . GLN A 1 86 ? -21.114 0.566 34.472 1.00 86.19 86 GLN A N 1
ATOM 710 C CA . GLN A 1 86 ? -21.384 1.610 33.478 1.00 86.19 86 GLN A CA 1
ATOM 711 C C . GLN A 1 86 ? -20.177 1.859 32.563 1.00 86.19 86 GLN A C 1
ATOM 713 O O . GLN A 1 86 ? -20.352 1.969 31.351 1.00 86.19 86 GLN A O 1
ATOM 718 N N . GLU A 1 87 ? -18.961 1.889 33.112 1.00 85.75 87 GLU A N 1
ATOM 719 C CA . GLU A 1 87 ? -17.712 2.023 32.350 1.00 85.75 87 GLU A CA 1
ATOM 720 C C . GLU A 1 87 ? -17.508 0.831 31.401 1.00 85.75 87 GLU A C 1
ATOM 722 O O . GLU A 1 87 ? -17.217 1.010 30.222 1.00 85.75 87 GLU A O 1
ATOM 727 N N . MET A 1 88 ? -17.788 -0.390 31.859 1.00 80.00 88 MET A N 1
ATOM 728 C CA . MET A 1 88 ? -17.775 -1.594 31.022 1.00 80.00 88 MET A CA 1
ATOM 729 C C . MET A 1 88 ? -18.809 -1.552 29.898 1.00 80.00 88 MET A C 1
ATOM 731 O O . MET A 1 88 ? -18.543 -2.011 28.788 1.00 80.00 88 MET A O 1
ATOM 735 N N . GLU A 1 89 ? -20.004 -1.021 30.159 1.00 87.94 89 GLU A N 1
ATOM 736 C CA . GLU A 1 89 ? -21.028 -0.867 29.128 1.00 87.94 89 GLU A CA 1
ATOM 737 C C . GLU A 1 89 ? -20.633 0.195 28.089 1.00 87.94 89 GLU A C 1
ATOM 739 O O . GLU A 1 89 ? -20.889 0.019 26.895 1.00 87.94 89 GLU A O 1
ATOM 744 N N . GLN A 1 90 ? -19.975 1.275 28.521 1.00 88.69 90 GLN A N 1
ATOM 745 C CA . GLN A 1 90 ? -19.410 2.295 27.634 1.00 88.69 90 GLN A CA 1
ATOM 746 C C . GLN A 1 90 ? -18.279 1.720 26.776 1.00 88.69 90 GLN A C 1
ATOM 748 O O . GLN A 1 90 ? -18.344 1.819 25.551 1.00 88.69 90 GLN A O 1
ATOM 753 N N . LEU A 1 91 ? -17.320 1.019 27.383 1.00 87.44 91 LEU A N 1
ATOM 754 C CA . LEU A 1 91 ? -16.215 0.373 26.673 1.00 87.44 91 LEU A CA 1
ATOM 755 C C . LEU A 1 91 ? -16.705 -0.710 25.697 1.00 87.44 91 LEU A C 1
ATOM 757 O O . LEU A 1 91 ? -16.201 -0.800 24.582 1.00 87.44 91 LEU A O 1
ATOM 761 N N . LYS A 1 92 ? -17.753 -1.474 26.038 1.00 87.19 92 LYS A N 1
ATOM 762 C CA . LYS A 1 92 ? -18.409 -2.409 25.099 1.00 87.19 92 LYS A CA 1
ATOM 763 C C . LYS A 1 92 ? -19.069 -1.697 23.914 1.00 87.19 92 LYS A C 1
ATOM 765 O O . LYS A 1 92 ? -19.106 -2.233 22.806 1.00 87.19 92 LYS A O 1
ATOM 770 N N . LYS A 1 93 ? -19.637 -0.503 24.122 1.00 91.25 93 LYS A N 1
ATOM 771 C CA . LYS A 1 93 ? -20.179 0.319 23.023 1.00 91.25 93 LYS A CA 1
ATOM 772 C C . LYS A 1 93 ? -19.052 0.846 22.136 1.00 91.25 93 LYS A C 1
ATOM 774 O O . LYS A 1 93 ? -19.229 0.881 20.921 1.00 91.25 93 LYS A O 1
ATOM 779 N N . GLU A 1 94 ? -17.916 1.223 22.714 1.00 89.31 94 GLU A N 1
ATOM 780 C CA . GLU A 1 94 ? -16.718 1.626 21.970 1.00 89.31 94 GLU A CA 1
ATOM 781 C C . GLU A 1 94 ? -16.121 0.468 21.169 1.00 89.31 94 GLU A C 1
ATOM 783 O O . GLU A 1 94 ? -15.882 0.631 19.978 1.00 89.31 94 GLU A O 1
ATOM 788 N N . GLU A 1 95 ? -15.995 -0.724 21.753 1.00 88.19 95 GLU A N 1
ATOM 789 C CA . GLU A 1 95 ? -15.546 -1.939 21.059 1.00 88.19 95 GLU A CA 1
ATOM 790 C C . GLU A 1 95 ? -16.429 -2.250 19.842 1.00 88.19 95 GLU A C 1
ATOM 792 O O . GLU A 1 95 ? -15.928 -2.438 18.737 1.00 88.19 95 GLU A O 1
ATOM 797 N N . LYS A 1 96 ? -17.760 -2.189 19.993 1.00 88.56 96 LYS A N 1
ATOM 798 C CA . LYS A 1 96 ? -18.686 -2.348 18.857 1.00 88.56 96 LYS A CA 1
ATOM 799 C C . LYS A 1 96 ? -18.524 -1.263 17.791 1.00 88.56 96 LYS A C 1
ATOM 801 O O . LYS A 1 96 ? -18.756 -1.540 16.617 1.00 88.56 96 LYS A O 1
ATOM 806 N N . LYS A 1 97 ? -18.180 -0.026 18.168 1.00 91.69 97 LYS A N 1
ATOM 807 C CA . LYS A 1 97 ? -17.891 1.046 17.199 1.00 91.69 97 LYS A CA 1
ATOM 808 C C . LYS A 1 97 ? -16.596 0.757 16.443 1.00 91.69 97 LYS A C 1
ATOM 810 O O . LYS A 1 97 ? -16.581 0.923 15.229 1.00 91.69 97 LYS A O 1
ATOM 815 N N . TRP A 1 98 ? -15.551 0.307 17.134 1.00 88.44 98 TRP A N 1
ATOM 816 C CA . TRP A 1 98 ? -14.289 -0.086 16.508 1.00 88.44 98 TRP A CA 1
ATOM 817 C C . TRP A 1 98 ? -14.466 -1.274 15.567 1.00 88.44 98 TRP A C 1
ATOM 819 O O . TRP A 1 98 ? -14.015 -1.196 14.431 1.00 88.44 98 TRP A O 1
ATOM 829 N N . GLN A 1 99 ? -15.229 -2.291 15.975 1.00 87.19 99 GLN A N 1
ATOM 830 C CA . GLN A 1 99 ? -15.544 -3.442 15.127 1.00 87.19 99 GLN A CA 1
ATOM 831 C C . GLN A 1 99 ? -16.246 -3.027 13.829 1.00 87.19 99 GLN A C 1
ATOM 833 O O . GLN A 1 99 ? -15.867 -3.467 12.750 1.00 87.19 99 GLN A O 1
ATOM 838 N N . LYS A 1 100 ? -17.239 -2.129 13.912 1.00 92.06 100 LYS A N 1
ATOM 839 C CA . LYS A 1 100 ? -17.924 -1.606 12.719 1.00 92.06 100 LYS A CA 1
ATOM 840 C C . LYS A 1 100 ? -16.968 -0.876 11.780 1.00 92.06 100 LYS A C 1
ATOM 842 O O . LYS A 1 100 ? -17.024 -1.106 10.578 1.00 92.06 100 LYS A O 1
ATOM 847 N N . LYS A 1 101 ? -16.085 -0.032 12.323 1.00 90.62 101 LYS A N 1
ATOM 848 C CA . LYS A 1 101 ? -15.072 0.668 11.522 1.00 90.62 101 LYS A CA 1
ATOM 849 C C . LYS A 1 101 ? -14.076 -0.312 10.885 1.00 90.62 101 LYS A C 1
ATOM 851 O O . LYS A 1 101 ? -13.660 -0.101 9.753 1.00 90.62 101 LYS A O 1
ATOM 856 N N . GLU A 1 102 ? -13.710 -1.391 11.578 1.00 87.81 102 GLU A N 1
ATOM 857 C CA . GLU A 1 102 ? -12.824 -2.431 11.039 1.00 87.81 102 GLU A CA 1
ATOM 858 C C . GLU A 1 102 ? -13.493 -3.189 9.883 1.00 87.81 102 GLU A C 1
ATOM 860 O O . GLU A 1 102 ? -12.874 -3.431 8.848 1.00 87.81 102 GLU A O 1
ATOM 865 N N . ASP A 1 103 ? -14.778 -3.518 10.022 1.00 87.75 103 ASP A N 1
ATOM 866 C CA . ASP A 1 103 ? -15.554 -4.161 8.961 1.00 87.75 103 ASP A CA 1
ATOM 867 C C . ASP A 1 103 ? -15.750 -3.229 7.754 1.00 87.75 103 ASP A C 1
ATOM 869 O O . ASP A 1 103 ? -15.730 -3.682 6.608 1.00 87.75 103 ASP A O 1
ATOM 873 N N . GLU A 1 104 ? -15.913 -1.923 7.984 1.00 89.62 104 GLU A N 1
ATOM 874 C CA . GLU A 1 104 ? -15.927 -0.902 6.931 1.00 89.62 104 GLU A CA 1
ATOM 875 C C . GLU A 1 104 ? -14.572 -0.803 6.218 1.00 89.62 104 GLU A C 1
ATOM 877 O O . GLU A 1 104 ? -14.550 -0.796 4.988 1.00 89.62 104 GLU A O 1
ATOM 882 N N . LEU A 1 105 ? -13.448 -0.817 6.947 1.00 87.25 105 LEU A N 1
ATOM 883 C CA . LEU A 1 105 ? -12.108 -0.874 6.347 1.00 87.25 105 LEU A CA 1
ATOM 884 C C . LEU A 1 105 ? -11.907 -2.142 5.510 1.00 87.25 105 LEU A C 1
ATOM 886 O O . LEU A 1 105 ? -11.421 -2.048 4.390 1.00 87.25 105 LEU A O 1
ATOM 890 N N . LYS A 1 106 ? -12.334 -3.314 5.994 1.00 86.00 106 LYS A N 1
ATOM 891 C CA . LYS A 1 106 ? -12.252 -4.575 5.230 1.00 86.00 106 LYS A CA 1
ATOM 892 C C . LYS A 1 106 ? -13.095 -4.542 3.959 1.00 86.00 106 LYS A C 1
ATOM 894 O O . LYS A 1 106 ? -12.739 -5.163 2.963 1.00 86.00 106 LYS A O 1
ATOM 899 N N . LYS A 1 107 ? -14.238 -3.849 3.979 1.00 89.19 107 LYS A N 1
ATOM 900 C CA . LYS A 1 107 ? -15.038 -3.626 2.767 1.00 89.19 107 LYS A CA 1
ATOM 901 C C . LYS A 1 107 ? -14.316 -2.694 1.805 1.00 89.19 107 LYS A C 1
ATOM 903 O O . LYS A 1 107 ? -14.228 -3.045 0.635 1.00 89.19 107 LYS A O 1
ATOM 908 N N . LYS A 1 108 ? -13.767 -1.576 2.301 1.00 86.75 108 LYS A N 1
ATOM 909 C CA . LYS A 1 108 ? -12.936 -0.670 1.496 1.00 86.75 108 LYS A CA 1
ATOM 910 C C . LYS A 1 108 ? -11.789 -1.446 0.841 1.00 86.75 108 LYS A C 1
ATOM 912 O O . LYS A 1 108 ? -11.648 -1.350 -0.366 1.00 86.75 108 LYS A O 1
ATOM 917 N N . GLU A 1 109 ? -11.076 -2.285 1.596 1.00 84.25 109 GLU A N 1
ATOM 918 C CA . GLU A 1 109 ? -9.965 -3.126 1.117 1.00 84.25 109 GLU A CA 1
ATOM 919 C C . GLU A 1 109 ? -10.377 -4.047 -0.037 1.00 84.25 109 GLU A C 1
ATOM 921 O O . GLU A 1 109 ? -9.670 -4.141 -1.030 1.00 84.25 109 GLU A O 1
ATOM 926 N N . LYS A 1 110 ? -11.560 -4.669 0.045 1.00 83.38 110 LYS A N 1
ATOM 927 C CA . LYS A 1 110 ? -12.100 -5.509 -1.040 1.00 83.38 110 LYS A CA 1
ATOM 928 C C . LYS A 1 110 ? -12.507 -4.726 -2.284 1.00 83.38 110 LYS A C 1
ATOM 930 O O . LYS A 1 110 ? -12.574 -5.307 -3.358 1.00 83.38 110 LYS A O 1
ATOM 935 N N . THR A 1 111 ? -12.857 -3.453 -2.123 1.00 83.75 111 THR A N 1
ATOM 936 C CA . THR A 1 111 ? -13.227 -2.563 -3.232 1.00 83.75 111 THR A CA 1
ATOM 937 C C . THR A 1 111 ? -12.047 -1.766 -3.776 1.00 83.75 111 THR A C 1
ATOM 939 O O . THR A 1 111 ? -12.226 -1.018 -4.734 1.00 83.75 111 THR A O 1
ATOM 942 N N . LEU A 1 112 ? -10.865 -1.866 -3.157 1.00 83.69 112 LEU A N 1
ATOM 943 C CA . LEU A 1 112 ? -9.680 -1.191 -3.664 1.00 83.69 112 LEU A CA 1
ATOM 944 C C . LEU A 1 112 ? -9.294 -1.801 -5.016 1.00 83.69 112 LEU A C 1
ATOM 946 O O . LEU A 1 112 ? -9.351 -3.023 -5.170 1.00 83.69 112 LEU A O 1
ATOM 950 N N . PRO A 1 113 ? -8.899 -0.964 -5.985 1.00 86.12 113 PRO A N 1
ATOM 951 C CA . PRO A 1 113 ? -8.438 -1.460 -7.263 1.00 86.12 113 PRO A CA 1
ATOM 952 C C . PRO A 1 113 ? -7.130 -2.234 -7.089 1.00 86.12 113 PRO A C 1
ATOM 954 O O . PRO A 1 113 ? -6.243 -1.836 -6.325 1.00 86.12 113 PRO A O 1
ATOM 957 N N . TRP A 1 114 ? -7.006 -3.330 -7.829 1.00 85.00 114 TRP A N 1
ATOM 958 C CA . TRP A 1 114 ? -5.766 -4.076 -7.954 1.00 85.00 114 TRP A CA 1
ATOM 959 C C . TRP A 1 114 ? -4.702 -3.205 -8.605 1.00 85.00 114 TRP A C 1
ATOM 961 O O . TRP A 1 114 ? -4.943 -2.549 -9.606 1.00 85.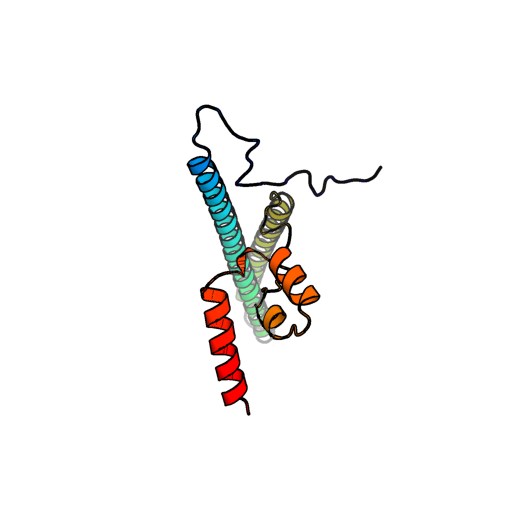00 114 TRP A O 1
ATOM 971 N N . ASN A 1 115 ? -3.502 -3.232 -8.059 1.00 85.69 115 ASN A N 1
ATOM 972 C CA . ASN A 1 115 ? -2.332 -2.542 -8.576 1.00 85.69 115 ASN A CA 1
ATOM 973 C C . ASN A 1 115 ? -1.109 -3.459 -8.442 1.00 85.69 115 ASN A C 1
ATOM 975 O O . ASN A 1 115 ? -1.203 -4.547 -7.870 1.00 85.69 115 ASN A O 1
ATOM 979 N N . VAL A 1 116 ? 0.045 -3.013 -8.937 1.00 78.69 116 VAL A N 1
ATOM 980 C CA . VAL A 1 116 ? 1.300 -3.788 -8.907 1.00 78.69 116 VAL A CA 1
ATOM 981 C C . VAL A 1 116 ? 1.667 -4.328 -7.517 1.00 78.69 116 VAL A C 1
ATOM 983 O O . VAL A 1 116 ? 2.182 -5.436 -7.423 1.00 78.69 116 VAL A O 1
ATOM 986 N N . ASP A 1 117 ? 1.331 -3.600 -6.448 1.00 81.75 117 ASP A N 1
ATOM 987 C CA . ASP A 1 117 ? 1.681 -3.951 -5.064 1.00 81.75 117 ASP A CA 1
ATOM 988 C C . ASP A 1 117 ? 0.678 -4.923 -4.415 1.00 81.75 117 ASP A C 1
ATOM 990 O O . ASP A 1 117 ? 0.990 -5.603 -3.436 1.00 81.75 117 ASP A O 1
ATOM 994 N N . THR A 1 118 ? -0.546 -4.991 -4.941 1.00 82.88 118 THR A N 1
ATOM 995 C CA . THR A 1 118 ? -1.630 -5.837 -4.409 1.00 82.88 118 THR A CA 1
ATOM 996 C C . THR A 1 118 ? -1.834 -7.105 -5.228 1.00 82.88 118 THR A C 1
ATOM 998 O O . THR A 1 118 ? -2.263 -8.115 -4.675 1.00 82.88 118 THR A O 1
ATOM 1001 N N . LEU A 1 119 ? -1.502 -7.080 -6.521 1.00 81.56 119 LEU A N 1
ATOM 1002 C CA . LEU A 1 119 ? -1.738 -8.186 -7.447 1.00 81.56 119 LEU A CA 1
ATOM 1003 C C . LEU A 1 119 ? -0.766 -9.354 -7.237 1.00 81.56 119 LEU A C 1
ATOM 1005 O O . LEU A 1 119 ? -1.164 -10.514 -7.330 1.00 81.56 119 LEU A O 1
ATOM 1009 N N . SER A 1 120 ? 0.505 -9.070 -6.943 1.00 79.38 120 SER A N 1
ATOM 1010 C CA . SER A 1 120 ? 1.509 -10.105 -6.699 1.00 79.38 120 SER A CA 1
ATOM 1011 C C . SER A 1 120 ? 2.604 -9.613 -5.764 1.00 79.38 120 SER A C 1
ATOM 1013 O O . SER A 1 120 ? 2.879 -8.424 -5.660 1.00 79.38 120 SER A O 1
ATOM 1015 N N . LYS A 1 121 ? 3.271 -10.563 -5.109 1.00 77.94 121 LYS A N 1
ATOM 1016 C CA . LYS A 1 121 ? 4.565 -10.337 -4.460 1.00 77.94 121 LYS A CA 1
ATOM 1017 C C . LYS A 1 121 ? 5.666 -10.879 -5.358 1.00 77.94 121 LYS A C 1
ATOM 1019 O O . LYS A 1 121 ? 5.415 -11.756 -6.187 1.00 77.94 121 LYS A O 1
ATOM 1024 N N . GLU A 1 122 ? 6.878 -10.372 -5.187 1.00 74.56 122 GLU A N 1
ATOM 1025 C CA . GLU A 1 122 ? 8.055 -10.919 -5.852 1.00 74.56 122 GLU A CA 1
ATOM 1026 C C . GLU A 1 122 ? 8.248 -12.377 -5.398 1.00 74.56 122 GLU A C 1
ATOM 1028 O O . GLU A 1 122 ? 8.559 -12.649 -4.241 1.00 74.56 122 GLU A O 1
ATOM 1033 N N . GLY A 1 123 ? 7.941 -13.332 -6.282 1.00 73.25 123 GLY A N 1
ATOM 1034 C CA . GLY A 1 123 ? 7.954 -14.758 -5.939 1.00 73.25 123 GLY A CA 1
ATOM 1035 C C . GLY A 1 123 ? 9.344 -15.380 -6.036 1.00 73.25 123 GLY A C 1
ATOM 1036 O O . GLY A 1 123 ? 9.738 -16.178 -5.190 1.00 73.25 123 GLY A O 1
ATOM 1037 N N . PHE A 1 124 ? 10.090 -15.016 -7.076 1.00 72.88 124 PHE A N 1
ATOM 1038 C CA . PHE A 1 124 ? 11.440 -15.499 -7.325 1.00 72.88 124 PHE A CA 1
ATOM 1039 C C . PHE A 1 124 ? 12.189 -14.466 -8.159 1.00 72.88 124 PHE A C 1
ATOM 1041 O O . PHE A 1 124 ? 11.844 -14.241 -9.319 1.00 72.88 124 PHE A O 1
ATOM 1048 N N . SER A 1 125 ? 13.226 -13.868 -7.582 1.00 57.88 125 SER A N 1
ATOM 1049 C CA . SER A 1 125 ? 14.169 -13.026 -8.308 1.00 57.88 125 SER A CA 1
ATOM 1050 C C . SER A 1 125 ? 15.512 -13.727 -8.399 1.00 57.88 125 SER A C 1
ATOM 1052 O O . SER A 1 125 ? 16.247 -13.890 -7.426 1.00 57.88 125 SER A O 1
ATOM 1054 N N . LYS A 1 126 ? 15.831 -14.198 -9.606 1.00 69.19 126 LYS A N 1
ATOM 1055 C CA . LYS A 1 126 ? 17.158 -14.718 -9.920 1.00 69.19 126 LYS A CA 1
ATOM 1056 C C . LYS A 1 126 ? 17.961 -13.610 -10.570 1.00 69.19 126 LYS A C 1
ATOM 1058 O O . LYS A 1 126 ? 17.782 -13.325 -11.751 1.00 69.19 126 LYS A O 1
ATOM 1063 N N . GLY A 1 127 ? 18.855 -13.013 -9.791 1.00 60.66 127 GLY A N 1
ATOM 1064 C CA . GLY A 1 127 ? 19.917 -12.181 -10.336 1.00 60.66 127 GLY A CA 1
ATOM 1065 C C . GLY A 1 127 ? 20.782 -13.015 -11.278 1.00 60.66 127 GLY A C 1
ATOM 1066 O O . GLY A 1 127 ? 21.213 -14.120 -10.937 1.00 60.66 127 GLY A O 1
ATOM 1067 N N . PHE A 1 128 ? 20.989 -12.512 -12.488 1.00 54.66 128 PHE A N 1
ATOM 1068 C CA . PHE A 1 128 ? 21.893 -13.122 -13.447 1.00 54.66 128 PHE A CA 1
ATOM 1069 C C . PHE A 1 128 ? 23.333 -12.772 -13.055 1.00 54.66 128 PHE A C 1
ATOM 1071 O O . PHE A 1 128 ? 23.674 -11.595 -12.972 1.00 54.66 128 PHE A O 1
ATOM 1078 N N . SER A 1 129 ? 24.166 -13.784 -12.802 1.00 59.03 129 SER A N 1
ATOM 1079 C CA . SER A 1 129 ? 25.602 -13.593 -12.589 1.00 59.03 129 SER A CA 1
ATOM 1080 C C . SER A 1 129 ? 26.397 -14.090 -13.806 1.00 59.03 129 SER A C 1
ATOM 1082 O O . SER A 1 129 ? 26.123 -15.195 -14.297 1.00 59.03 129 SER A O 1
ATOM 1084 N N . PRO A 1 130 ? 27.426 -13.343 -14.258 1.00 62.50 130 PRO A N 1
ATOM 1085 C CA . PRO A 1 130 ? 28.356 -13.780 -15.296 1.00 62.50 130 PRO A CA 1
ATOM 1086 C C . PRO A 1 130 ? 29.130 -15.062 -14.965 1.00 62.50 130 PRO A C 1
ATOM 1088 O O . PRO A 1 130 ? 29.781 -15.598 -15.860 1.00 62.50 130 PRO A O 1
ATOM 1091 N N . HIS A 1 131 ? 29.046 -15.596 -13.736 1.00 62.78 131 HIS A N 1
ATOM 1092 C CA . HIS A 1 131 ? 29.628 -16.897 -13.375 1.00 62.78 131 HIS A CA 1
ATOM 1093 C C . HIS A 1 131 ? 29.284 -17.995 -14.394 1.00 62.78 131 HIS A C 1
ATOM 1095 O O . HIS A 1 131 ? 30.123 -18.837 -14.703 1.00 62.78 131 HIS A O 1
ATOM 1101 N N . GLY A 1 132 ? 28.070 -17.963 -14.961 1.00 64.06 132 GLY A N 1
ATOM 1102 C CA . GLY A 1 132 ? 27.649 -18.887 -16.015 1.00 64.06 132 GLY A CA 1
ATOM 1103 C C . GLY A 1 132 ? 28.579 -18.891 -17.229 1.00 64.06 132 GLY A C 1
ATOM 1104 O O . GLY A 1 132 ? 28.888 -19.965 -17.725 1.00 64.06 132 GLY A O 1
ATOM 1105 N N . LEU A 1 133 ? 29.085 -17.726 -17.656 1.00 70.00 133 LEU A N 1
ATOM 1106 C CA . LEU A 1 133 ? 30.016 -17.596 -18.780 1.00 70.00 133 LEU A CA 1
ATOM 1107 C C . LEU A 1 133 ? 31.399 -18.163 -18.448 1.00 70.00 133 LEU A C 1
ATOM 1109 O O . LEU A 1 133 ? 31.954 -18.909 -19.249 1.00 70.00 133 LEU A O 1
ATOM 1113 N N . GLY A 1 134 ? 31.957 -17.839 -17.278 1.00 70.88 134 GLY A N 1
ATOM 1114 C CA . GLY A 1 134 ? 33.308 -18.290 -16.923 1.00 70.88 134 GLY A CA 1
ATOM 1115 C C . GLY A 1 134 ? 33.397 -19.772 -16.522 1.00 70.88 134 GLY A C 1
ATOM 1116 O O . GLY A 1 134 ? 34.493 -20.317 -16.452 1.00 70.88 134 GLY A O 1
ATOM 1117 N N . MET A 1 135 ? 32.259 -20.456 -16.336 1.00 77.19 135 MET A N 1
ATOM 1118 C CA . MET A 1 135 ? 32.186 -21.921 -16.206 1.00 77.19 135 MET A CA 1
ATOM 1119 C C . MET A 1 135 ? 32.098 -22.660 -17.557 1.00 77.19 135 MET A C 1
ATOM 1121 O O . MET A 1 135 ? 32.226 -23.887 -17.596 1.00 77.19 135 MET A O 1
ATOM 1125 N N . LEU A 1 136 ? 31.866 -21.953 -18.672 1.00 81.12 136 LEU A N 1
ATOM 1126 C CA . LEU A 1 136 ? 31.770 -22.562 -20.001 1.00 81.12 136 LEU A CA 1
ATOM 1127 C C . LEU A 1 136 ? 33.158 -22.776 -20.596 1.00 81.12 136 LEU A C 1
ATOM 1129 O O . LEU A 1 136 ? 33.999 -21.884 -20.629 1.00 81.12 136 LEU A O 1
ATOM 1133 N N . ARG A 1 137 ? 33.384 -23.986 -21.110 1.00 76.62 137 ARG A N 1
ATOM 1134 C CA . ARG A 1 137 ? 34.678 -24.393 -21.678 1.00 76.62 137 ARG A CA 1
ATOM 1135 C C . ARG A 1 137 ? 34.613 -24.688 -23.176 1.00 76.62 137 ARG A C 1
ATOM 1137 O O . ARG A 1 137 ? 35.638 -24.675 -23.851 1.00 76.62 137 ARG A O 1
ATOM 1144 N N . ARG A 1 138 ? 33.421 -25.008 -23.688 1.00 86.69 138 ARG A N 1
ATOM 1145 C CA . ARG A 1 138 ? 33.178 -25.279 -25.109 1.00 86.69 138 ARG A CA 1
ATOM 1146 C C . ARG A 1 138 ? 32.844 -23.980 -25.822 1.00 86.69 138 ARG A C 1
ATOM 1148 O O . ARG A 1 138 ? 31.974 -23.241 -25.375 1.00 86.69 138 ARG A O 1
ATOM 1155 N N . TRP A 1 139 ? 33.497 -23.758 -26.956 1.00 83.56 139 TRP A N 1
ATOM 1156 C CA . TRP A 1 139 ? 33.320 -22.546 -27.749 1.00 83.56 139 TRP A CA 1
ATOM 1157 C C . TRP A 1 139 ? 31.874 -22.358 -28.229 1.00 83.56 139 TRP A C 1
ATOM 1159 O O . TRP A 1 139 ? 31.341 -21.261 -28.092 1.00 83.56 139 TRP A O 1
ATOM 1169 N N . ASP A 1 140 ? 31.212 -23.425 -28.691 1.00 84.50 140 ASP A N 1
ATOM 1170 C CA . ASP A 1 140 ? 29.817 -23.359 -29.151 1.00 84.50 140 ASP A CA 1
ATOM 1171 C C . ASP A 1 140 ? 28.850 -22.925 -28.035 1.00 84.50 140 ASP A C 1
ATOM 1173 O O . ASP A 1 140 ? 27.941 -22.125 -28.267 1.00 84.50 140 ASP A O 1
ATOM 1177 N N . ASP A 1 141 ? 29.075 -23.401 -26.805 1.00 85.69 141 ASP A N 1
ATOM 1178 C CA . ASP A 1 141 ? 28.247 -23.045 -25.650 1.00 85.69 141 ASP A CA 1
ATOM 1179 C C . ASP A 1 141 ? 28.493 -21.586 -25.232 1.00 85.69 141 ASP A C 1
ATOM 1181 O O 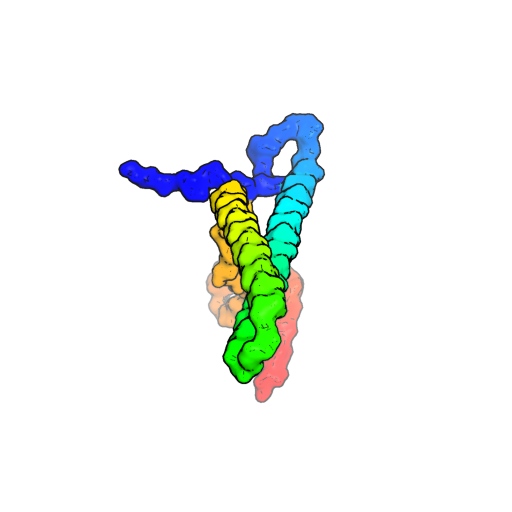. ASP A 1 141 ? 27.539 -20.854 -24.970 1.00 85.69 141 ASP A O 1
ATOM 1185 N N . SER A 1 142 ? 29.752 -21.127 -25.237 1.00 84.75 142 SER A N 1
ATOM 1186 C CA . SER A 1 142 ? 30.109 -19.727 -24.965 1.00 84.75 142 SER A CA 1
ATOM 1187 C C . SER A 1 142 ? 29.545 -18.772 -26.019 1.00 84.75 142 SER A C 1
ATOM 1189 O O . SER A 1 142 ? 29.013 -17.720 -25.671 1.00 84.75 142 SER A O 1
ATOM 1191 N N . GLN A 1 143 ? 29.613 -19.134 -27.303 1.00 84.19 143 GLN A N 1
ATOM 1192 C CA . GLN A 1 143 ? 29.069 -18.313 -28.382 1.00 84.19 143 GLN A CA 1
ATOM 1193 C C . GLN A 1 143 ? 27.548 -18.205 -28.280 1.00 84.19 143 GLN A C 1
ATOM 1195 O O . GLN A 1 143 ? 27.005 -17.105 -28.398 1.00 84.19 143 GLN A O 1
ATOM 1200 N N . LYS A 1 144 ? 26.854 -19.324 -28.042 1.00 86.69 144 LYS A N 1
ATOM 1201 C CA . LYS A 1 144 ? 25.403 -19.322 -27.846 1.00 86.69 144 LYS A CA 1
ATOM 1202 C C . LYS A 1 144 ? 25.016 -18.474 -26.634 1.00 86.69 144 LYS A C 1
ATOM 1204 O O . LYS A 1 144 ? 24.150 -17.616 -26.747 1.00 86.69 144 LYS A O 1
ATOM 1209 N N . TYR A 1 145 ? 25.727 -18.636 -25.519 1.00 83.00 145 TYR A N 1
ATOM 1210 C CA . TYR A 1 145 ? 25.489 -17.877 -24.294 1.00 83.00 145 TYR A CA 1
ATOM 1211 C C . TYR A 1 145 ? 25.666 -16.366 -24.481 1.00 83.00 145 TYR A C 1
ATOM 1213 O O . TYR A 1 145 ? 24.849 -15.589 -23.995 1.00 83.00 145 TYR A O 1
ATOM 1221 N N . LEU A 1 146 ? 26.704 -15.938 -25.205 1.00 85.31 146 LEU A N 1
ATOM 1222 C CA . LEU A 1 146 ? 26.942 -14.524 -25.514 1.00 85.31 146 LEU A CA 1
ATOM 1223 C C . LEU A 1 146 ? 25.967 -13.975 -26.559 1.00 85.31 146 LEU A C 1
ATOM 1225 O O . LEU A 1 146 ? 25.619 -12.801 -26.502 1.00 85.31 146 LEU A O 1
ATOM 1229 N N . SER A 1 147 ? 25.497 -14.812 -27.486 1.00 85.88 147 SER A N 1
ATOM 1230 C CA . SER A 1 147 ? 24.466 -14.422 -28.456 1.00 85.88 147 SER A CA 1
ATOM 1231 C C . SER A 1 147 ? 23.122 -14.189 -27.764 1.00 85.88 147 SER A C 1
ATOM 1233 O O . SER A 1 147 ? 22.455 -13.194 -28.034 1.00 85.88 147 SER A O 1
ATOM 1235 N N . ASP A 1 148 ? 22.769 -15.062 -26.816 1.00 86.38 148 ASP A N 1
ATOM 1236 C CA . ASP A 1 148 ? 21.565 -14.935 -25.991 1.00 86.38 148 ASP A CA 1
ATOM 1237 C C . ASP A 1 148 ? 21.681 -13.764 -24.989 1.00 86.38 148 ASP A C 1
ATOM 1239 O O . ASP A 1 148 ? 20.674 -13.190 -24.579 1.00 86.38 148 ASP A O 1
ATOM 1243 N N . ASN A 1 149 ? 22.908 -13.368 -24.621 1.00 82.38 149 ASN A N 1
ATOM 1244 C CA . ASN A 1 149 ? 23.196 -12.315 -23.644 1.00 82.38 149 ASN A CA 1
ATOM 1245 C C . ASN A 1 149 ? 24.198 -11.279 -24.188 1.00 82.38 149 ASN A C 1
ATOM 1247 O O . ASN A 1 149 ? 25.252 -11.042 -23.596 1.00 82.38 149 ASN A O 1
ATOM 1251 N N . SER A 1 150 ? 23.860 -10.622 -25.303 1.00 84.88 150 SER A N 1
ATOM 1252 C CA . SER A 1 150 ? 24.759 -9.671 -25.989 1.00 84.88 150 SER A CA 1
ATOM 1253 C C . SER A 1 150 ? 25.249 -8.511 -25.110 1.00 84.88 150 SER A C 1
ATOM 1255 O O . SER A 1 150 ? 26.301 -7.942 -25.391 1.00 84.88 150 SER A O 1
ATOM 1257 N N . HIS A 1 151 ? 24.513 -8.158 -24.055 1.00 81.31 151 HIS A N 1
ATOM 1258 C CA . HIS A 1 151 ? 24.879 -7.105 -23.103 1.00 81.31 151 HIS A CA 1
ATOM 1259 C C . HIS A 1 151 ? 26.101 -7.461 -22.233 1.00 81.31 151 HIS A C 1
ATOM 1261 O O . HIS A 1 151 ? 26.660 -6.579 -21.594 1.00 81.31 151 HIS A O 1
ATOM 1267 N N . LEU A 1 152 ? 26.525 -8.730 -22.216 1.00 82.62 152 LEU A N 1
ATOM 1268 C CA . LEU A 1 152 ? 27.711 -9.201 -21.488 1.00 82.62 152 LEU A CA 1
ATOM 1269 C C . LEU A 1 152 ? 29.011 -9.036 -22.274 1.00 82.62 152 LEU A C 1
ATOM 1271 O O . LEU A 1 152 ? 30.093 -9.252 -21.732 1.00 82.62 152 LEU A O 1
ATOM 1275 N N . VAL A 1 153 ? 28.930 -8.678 -23.557 1.00 84.81 153 VAL A N 1
ATOM 1276 C CA . VAL A 1 153 ? 30.104 -8.388 -24.387 1.00 84.81 153 VAL A CA 1
ATOM 1277 C C . VAL A 1 153 ? 30.562 -6.955 -24.090 1.00 84.81 153 VAL A C 1
ATOM 1279 O O . VAL A 1 153 ? 30.473 -6.064 -24.930 1.00 84.81 153 VAL A O 1
ATOM 1282 N N . CYS A 1 154 ? 30.992 -6.724 -22.850 1.00 85.38 154 CYS A N 1
ATOM 1283 C CA . CYS A 1 154 ? 31.419 -5.426 -22.340 1.00 85.38 154 CYS A CA 1
ATOM 1284 C C . CYS A 1 154 ? 32.640 -5.557 -21.416 1.00 85.38 154 CYS A C 1
ATOM 1286 O O . CYS A 1 154 ? 32.932 -6.634 -20.883 1.00 85.38 154 CYS A O 1
ATOM 1288 N N . GLU A 1 155 ? 33.366 -4.453 -21.229 1.00 86.75 155 GLU A N 1
ATOM 1289 C CA . GLU A 1 155 ? 34.568 -4.415 -20.387 1.00 86.75 155 GLU A CA 1
ATOM 1290 C C . GLU A 1 155 ? 34.235 -4.698 -18.917 1.00 86.75 155 GLU A C 1
ATOM 1292 O O . GLU A 1 155 ? 35.014 -5.341 -18.218 1.00 86.75 155 GLU A O 1
ATOM 1297 N N . GLU A 1 156 ? 33.048 -4.305 -18.451 1.00 85.56 156 GLU A N 1
ATOM 1298 C CA . GLU A 1 156 ? 32.588 -4.546 -17.085 1.00 85.56 156 GLU A CA 1
ATOM 1299 C C . GLU A 1 156 ? 32.459 -6.042 -16.774 1.00 85.56 156 GLU A C 1
ATOM 1301 O O . GLU A 1 156 ? 32.840 -6.484 -15.689 1.00 85.56 156 GLU A O 1
ATOM 1306 N N . THR A 1 157 ? 31.985 -6.841 -17.736 1.00 85.44 157 THR A N 1
ATOM 1307 C CA . THR A 1 157 ? 31.889 -8.300 -17.578 1.00 85.44 157 THR A CA 1
ATOM 1308 C C . THR A 1 157 ? 33.275 -8.937 -17.536 1.00 85.44 157 THR A C 1
ATOM 1310 O O . THR A 1 157 ? 33.517 -9.834 -16.727 1.00 85.44 157 THR A O 1
ATOM 1313 N N . ALA A 1 158 ? 34.209 -8.456 -18.361 1.00 85.81 158 ALA A N 1
ATOM 1314 C CA . ALA A 1 158 ? 35.596 -8.911 -18.321 1.00 85.81 158 ALA A CA 1
ATOM 1315 C C . ALA A 1 158 ? 36.257 -8.573 -16.974 1.00 85.81 158 ALA A C 1
ATOM 1317 O O . ALA A 1 158 ? 36.876 -9.443 -16.363 1.00 85.81 158 ALA A O 1
ATOM 1318 N N . ASN A 1 159 ? 36.054 -7.354 -16.467 1.00 88.38 159 ASN A N 1
ATOM 1319 C CA . ASN A 1 159 ? 36.557 -6.920 -15.162 1.00 88.38 159 ASN A CA 1
ATOM 1320 C C . ASN A 1 159 ? 36.007 -7.790 -14.025 1.00 88.38 159 ASN A C 1
ATOM 1322 O O . ASN A 1 159 ? 36.765 -8.224 -13.161 1.00 88.38 159 ASN A O 1
ATOM 1326 N N . TYR A 1 160 ? 34.707 -8.094 -14.051 1.00 86.88 160 TYR A N 1
ATOM 1327 C CA . TYR A 1 160 ? 34.083 -8.986 -13.076 1.00 86.88 160 TYR A CA 1
ATOM 1328 C C . TYR A 1 160 ? 34.685 -10.396 -13.105 1.00 86.88 160 TYR A C 1
ATOM 1330 O O . TYR A 1 160 ? 34.992 -10.949 -12.054 1.00 86.88 160 TYR A O 1
ATOM 1338 N N . LEU A 1 161 ? 34.892 -10.976 -14.293 1.00 86.81 161 LEU A N 1
ATOM 1339 C CA . LEU A 1 161 ? 35.494 -12.307 -14.425 1.00 86.81 161 LEU A CA 1
ATOM 1340 C C . LEU A 1 161 ? 36.940 -12.342 -13.916 1.00 86.81 161 LEU A C 1
ATOM 1342 O O . LEU A 1 161 ? 37.335 -13.327 -13.302 1.00 86.81 161 LEU A O 1
ATOM 1346 N N . VAL A 1 162 ? 37.711 -11.272 -14.128 1.00 87.69 162 VAL A N 1
ATOM 1347 C CA . VAL A 1 162 ? 39.076 -11.153 -13.592 1.00 8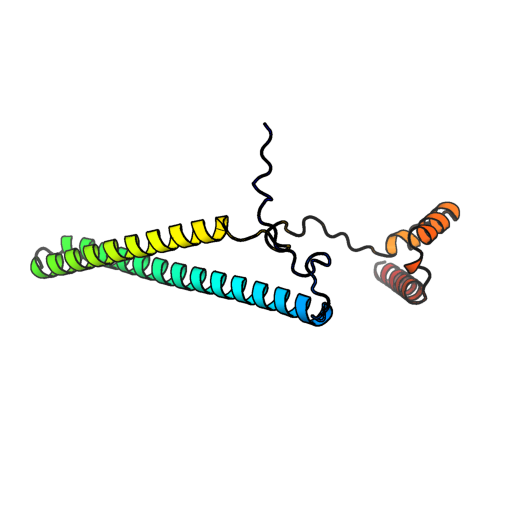7.69 162 VAL A CA 1
ATOM 1348 C C . VAL A 1 162 ? 39.066 -11.098 -12.065 1.00 87.69 162 VAL A C 1
ATOM 1350 O O . VAL A 1 162 ? 39.831 -11.824 -11.437 1.00 87.69 162 VAL A O 1
ATOM 1353 N N . ILE A 1 163 ? 38.191 -10.283 -11.466 1.00 87.88 163 ILE A N 1
ATOM 1354 C CA . ILE A 1 163 ? 38.025 -10.230 -10.004 1.00 87.88 163 ILE A CA 1
ATOM 1355 C C . ILE A 1 163 ? 37.615 -11.604 -9.476 1.00 87.88 163 ILE A C 1
ATOM 1357 O O . ILE A 1 163 ? 38.197 -12.091 -8.515 1.00 87.88 163 ILE A O 1
ATOM 1361 N N . TRP A 1 164 ? 36.689 -12.274 -10.160 1.00 86.19 164 TRP A N 1
ATOM 1362 C CA . TRP A 1 164 ? 36.250 -13.603 -9.765 1.00 86.19 164 TRP A CA 1
ATOM 1363 C C . TRP A 1 164 ? 37.377 -14.645 -9.815 1.00 86.19 164 TRP A C 1
ATOM 1365 O O . TRP A 1 164 ? 37.458 -15.492 -8.931 1.00 86.19 164 TRP A O 1
ATOM 1375 N N . CYS A 1 165 ? 38.285 -14.578 -10.795 1.00 86.50 165 CYS A N 1
ATOM 1376 C CA . CYS A 1 165 ? 39.478 -15.428 -10.801 1.00 86.50 165 CYS A CA 1
ATOM 1377 C C . CYS A 1 165 ? 40.384 -15.180 -9.584 1.00 86.50 165 CYS A C 1
ATOM 1379 O O . CYS A 1 165 ? 40.938 -16.139 -9.059 1.00 86.50 165 CYS A O 1
ATOM 1381 N N . ILE A 1 166 ? 40.517 -13.926 -9.139 1.00 89.31 166 ILE A N 1
ATOM 1382 C CA . ILE A 1 166 ? 41.293 -13.571 -7.940 1.00 89.31 166 ILE A CA 1
ATOM 1383 C C . ILE A 1 166 ? 40.605 -14.115 -6.684 1.00 89.31 166 ILE A C 1
ATOM 1385 O O . ILE A 1 166 ? 41.268 -14.710 -5.842 1.00 89.31 166 ILE A O 1
ATOM 1389 N N . ASP A 1 167 ? 39.285 -13.956 -6.569 1.00 89.00 167 ASP A N 1
ATOM 1390 C CA . ASP A 1 167 ? 38.519 -14.473 -5.429 1.00 89.00 167 ASP A CA 1
ATOM 1391 C C . ASP A 1 167 ? 38.647 -16.002 -5.317 1.00 89.00 167 ASP A C 1
ATOM 1393 O O . ASP A 1 167 ? 38.868 -16.519 -4.226 1.00 89.00 167 ASP A O 1
ATOM 1397 N N . LEU A 1 168 ? 38.599 -16.722 -6.445 1.00 86.44 168 LEU A N 1
ATOM 1398 C CA . LEU A 1 168 ? 38.806 -18.175 -6.481 1.00 86.44 168 LEU A CA 1
ATOM 1399 C C . LEU A 1 168 ? 40.211 -18.600 -6.024 1.00 86.44 168 LEU A C 1
ATOM 1401 O O . LEU A 1 168 ? 40.348 -19.665 -5.435 1.00 86.44 168 LEU A O 1
ATOM 1405 N N . GLU A 1 169 ? 41.242 -17.794 -6.295 1.00 88.81 169 GLU A N 1
ATOM 1406 C CA . GLU A 1 169 ? 42.618 -18.050 -5.838 1.00 88.81 169 GLU A CA 1
ATOM 1407 C C . GLU A 1 169 ? 42.793 -17.744 -4.340 1.00 88.81 169 GLU A C 1
ATOM 1409 O O . GLU A 1 169 ? 43.583 -18.392 -3.664 1.00 88.81 169 GLU A O 1
ATOM 1414 N N . VAL A 1 170 ? 42.046 -16.775 -3.802 1.00 91.25 170 VAL A N 1
ATOM 1415 C CA . VAL A 1 170 ? 42.044 -16.446 -2.364 1.00 91.25 170 VAL A CA 1
ATOM 1416 C C . VAL A 1 170 ? 41.256 -17.473 -1.537 1.00 91.25 170 VAL A C 1
ATOM 1418 O O . VAL A 1 170 ? 41.520 -17.627 -0.345 1.00 91.25 170 VAL A O 1
ATOM 1421 N N . GLU A 1 171 ? 40.281 -18.152 -2.145 1.00 84.19 171 GLU A N 1
ATOM 1422 C CA . GLU A 1 171 ? 39.484 -19.214 -1.515 1.00 84.19 171 GLU A CA 1
ATOM 1423 C C . GLU A 1 171 ? 40.201 -20.585 -1.429 1.00 84.19 171 GLU A C 1
ATOM 1425 O O . GLU A 1 171 ? 39.694 -21.467 -0.727 1.00 84.19 171 GLU A O 1
ATOM 1430 N N . GLU A 1 172 ? 41.357 -20.770 -2.088 1.00 64.25 172 GLU A N 1
ATOM 1431 C CA . GLU A 1 172 ? 42.251 -21.945 -1.941 1.00 64.25 172 GLU A CA 1
ATOM 1432 C C . GLU A 1 172 ? 43.152 -21.878 -0.691 1.00 64.25 172 GLU A C 1
ATOM 1434 O O . GLU A 1 172 ? 43.282 -22.932 -0.017 1.00 64.25 172 GLU A O 1
#

Radius of gyration: 30.85 Å; chains: 1; bounding box: 65×43×80 Å

InterPro domains:
  IPR004918 Cdc37 [PTHR12800] (1-128)
  IPR013855 Cdc37, N-terminal domain [PF03234] (1-110)
  IPR013855 Cdc37, N-terminal domain [SM01071] (1-127)
  IPR038189 Cdc37, Hsp90-binding domain superfamily [G3DSA:1.20.58.610] (131-172)